Protein AF-A0A8S3GLI7-F1 (afdb_monomer_lite)

Radius of gyration: 15.58 Å; chains: 1; bounding box: 38×29×39 Å

Secondary structure (DSSP, 8-state):
---PPPSSEEEEESS--TTTTEEEE-SHHHHHHHHHHHHHHT--EEEEEPP--S----EEEETTEEEE-

Sequence (69 aa):
MFISPQYPSIVKIGRTHQGLGKIKIKDSDDYHDLTSLISISKCYSTIEPYIHGQYDVYIQKIGNNYKAF

Structure (mmCIF, N/CA/C/O backbone):
data_AF-A0A8S3GLI7-F1
#
_entry.id   AF-A0A8S3GLI7-F1
#
loop_
_atom_site.group_PDB
_atom_site.id
_atom_site.type_symbol
_atom_site.label_atom_id
_atom_site.label_alt_id
_atom_site.label_comp_id
_atom_site.label_asym_id
_atom_site.label_entity_id
_atom_site.label_seq_id
_atom_site.pdbx_PDB_ins_code
_atom_site.Cartn_x
_atom_site.Cartn_y
_atom_site.Cartn_z
_atom_site.occupancy
_atom_site.B_iso_or_equiv
_atom_site.auth_seq_id
_atom_site.auth_comp_id
_atom_site.auth_asym_id
_atom_site.auth_atom_id
_atom_site.pdbx_PDB_model_num
ATOM 1 N N . MET A 1 1 ? 13.601 -20.135 -2.246 1.00 32.12 1 MET A N 1
ATOM 2 C CA . MET A 1 1 ? 12.433 -20.260 -3.142 1.00 32.12 1 MET A CA 1
ATOM 3 C C . MET A 1 1 ? 12.196 -18.888 -3.750 1.00 32.12 1 MET A C 1
ATOM 5 O O . MET A 1 1 ? 11.748 -17.995 -3.047 1.00 32.12 1 MET A O 1
ATOM 9 N N . PHE A 1 2 ? 12.648 -18.680 -4.987 1.00 37.09 2 PHE A N 1
ATOM 10 C CA . PHE A 1 2 ? 12.494 -17.411 -5.701 1.00 37.09 2 PHE A CA 1
ATOM 11 C C . PHE A 1 2 ? 11.062 -17.396 -6.248 1.00 37.09 2 PHE A C 1
ATOM 13 O O . PHE A 1 2 ? 10.766 -18.072 -7.228 1.00 37.09 2 PHE A O 1
ATOM 20 N N . ILE A 1 3 ? 10.141 -16.747 -5.540 1.00 52.12 3 ILE A N 1
ATOM 21 C CA . ILE A 1 3 ? 8.788 -16.525 -6.054 1.00 52.12 3 ILE A CA 1
ATOM 22 C C . ILE A 1 3 ? 8.952 -15.455 -7.132 1.00 52.12 3 ILE A C 1
ATOM 24 O O . ILE A 1 3 ? 9.269 -14.315 -6.796 1.00 52.12 3 ILE A O 1
ATOM 28 N N . SER A 1 4 ? 8.811 -15.805 -8.414 1.00 61.12 4 SER A N 1
ATOM 29 C CA . SER A 1 4 ? 8.702 -14.757 -9.430 1.00 61.12 4 SER A CA 1
ATOM 30 C C . SER A 1 4 ? 7.407 -13.989 -9.150 1.00 61.12 4 SER A C 1
ATOM 32 O O . SER A 1 4 ? 6.367 -14.628 -8.949 1.00 61.12 4 SER A O 1
ATOM 34 N N . PRO A 1 5 ? 7.430 -12.649 -9.091 1.00 69.19 5 PRO A N 1
ATOM 35 C CA . PRO A 1 5 ? 6.204 -11.8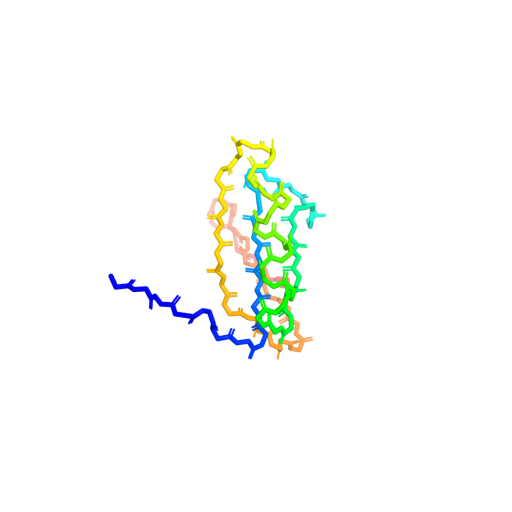91 -8.892 1.00 69.19 5 PRO A CA 1
ATOM 36 C C . PRO A 1 5 ? 5.227 -12.191 -10.037 1.00 69.19 5 PRO A C 1
ATOM 38 O O . PRO A 1 5 ? 5.613 -12.259 -11.203 1.00 69.19 5 PRO A O 1
ATOM 41 N N . GLN A 1 6 ? 3.958 -12.423 -9.698 1.00 85.38 6 GLN A N 1
ATOM 42 C CA . GLN A 1 6 ? 2.893 -12.482 -10.696 1.00 85.38 6 GLN A CA 1
ATOM 43 C C . GLN A 1 6 ? 2.545 -11.056 -11.104 1.00 85.38 6 GLN A C 1
ATOM 45 O O . GLN A 1 6 ? 2.323 -10.197 -10.251 1.00 85.38 6 GLN A O 1
ATOM 50 N N . TYR A 1 7 ? 2.510 -10.795 -12.403 1.00 92.00 7 TYR A N 1
ATOM 51 C CA . TYR A 1 7 ? 2.231 -9.463 -12.915 1.00 92.00 7 TYR A CA 1
ATOM 52 C C . TYR A 1 7 ? 0.746 -9.287 -13.266 1.00 92.00 7 TYR A C 1
ATOM 54 O O . TYR A 1 7 ? 0.124 -10.231 -13.758 1.00 92.00 7 TYR A O 1
ATOM 62 N N . PRO A 1 8 ? 0.172 -8.085 -13.067 1.00 95.19 8 PRO A N 1
ATOM 63 C CA . PRO A 1 8 ? 0.786 -6.920 -12.429 1.00 95.19 8 PRO A CA 1
ATOM 64 C C . PRO A 1 8 ? 0.904 -7.070 -10.900 1.00 95.19 8 PRO A C 1
ATOM 66 O O . PRO A 1 8 ? 0.099 -7.737 -10.253 1.00 95.19 8 PRO A O 1
ATOM 69 N N . SER A 1 9 ? 1.890 -6.395 -10.314 1.00 95.06 9 SER A N 1
ATOM 70 C CA . SER A 1 9 ? 2.158 -6.389 -8.867 1.00 95.06 9 SER A CA 1
ATOM 71 C C . SER A 1 9 ? 2.328 -4.957 -8.349 1.00 95.06 9 SER A C 1
ATOM 73 O O . SER A 1 9 ? 2.552 -4.029 -9.125 1.00 95.06 9 SER A O 1
ATOM 75 N N . ILE A 1 10 ? 2.215 -4.760 -7.036 1.00 96.12 10 ILE A N 1
ATOM 76 C CA . ILE A 1 10 ? 2.518 -3.507 -6.340 1.00 96.12 10 ILE A CA 1
ATOM 77 C C . ILE A 1 10 ? 3.783 -3.691 -5.503 1.00 96.12 10 ILE A C 1
ATOM 79 O O . ILE A 1 10 ? 3.851 -4.581 -4.657 1.00 96.12 10 ILE A O 1
ATOM 83 N N . VAL A 1 11 ? 4.764 -2.811 -5.702 1.00 95.25 11 VAL A N 1
ATOM 84 C CA . VAL A 1 11 ? 5.967 -2.713 -4.866 1.00 95.25 11 VAL A CA 1
ATOM 85 C C . VAL A 1 11 ? 5.802 -1.566 -3.877 1.00 95.25 11 VAL A C 1
ATOM 87 O O . VAL A 1 11 ? 5.416 -0.466 -4.272 1.00 95.25 11 VAL A O 1
ATOM 90 N N . LYS A 1 12 ? 6.104 -1.803 -2.597 1.00 95.62 12 LYS A N 1
ATOM 91 C CA . LYS A 1 12 ? 6.080 -0.794 -1.526 1.00 95.62 12 LYS A CA 1
ATOM 92 C C . LYS A 1 12 ? 7.481 -0.636 -0.942 1.00 95.62 12 LYS A C 1
ATOM 94 O O . LYS A 1 12 ? 8.055 -1.611 -0.466 1.00 95.62 12 LYS A O 1
ATOM 99 N N . ILE A 1 13 ? 8.027 0.577 -0.972 1.00 95.31 13 ILE A N 1
ATOM 100 C CA . ILE A 1 13 ? 9.407 0.870 -0.559 1.00 95.31 13 ILE A CA 1
ATOM 101 C C . ILE A 1 13 ? 9.412 1.554 0.810 1.00 95.31 13 ILE A C 1
ATOM 103 O O . ILE A 1 13 ? 8.806 2.611 0.991 1.00 95.31 13 ILE A O 1
ATOM 107 N N . GLY A 1 14 ? 10.141 0.972 1.764 1.00 94.25 14 GLY A N 1
ATOM 108 C CA . GLY A 1 14 ? 10.308 1.497 3.114 1.00 94.25 14 GLY A CA 1
ATOM 109 C C . GLY A 1 14 ? 8.984 1.692 3.859 1.00 94.25 14 GLY A C 1
ATOM 110 O O . GLY A 1 14 ? 8.013 0.961 3.662 1.00 94.25 14 GLY A O 1
ATOM 111 N N . ARG A 1 15 ? 8.948 2.699 4.740 1.00 94.44 15 ARG A N 1
ATOM 112 C CA . ARG A 1 15 ? 7.758 3.064 5.518 1.00 94.44 15 ARG A CA 1
ATOM 113 C C . ARG A 1 15 ? 7.237 4.428 5.090 1.00 94.44 15 ARG A C 1
ATOM 115 O O . ARG A 1 15 ? 7.739 5.459 5.527 1.00 94.44 15 ARG A O 1
ATOM 122 N N . THR A 1 16 ? 6.204 4.419 4.260 1.00 94.81 16 THR A N 1
ATOM 123 C CA . THR A 1 16 ? 5.645 5.622 3.639 1.00 94.81 16 THR A CA 1
ATOM 124 C C . THR A 1 16 ? 4.120 5.675 3.741 1.00 94.81 16 THR A C 1
ATOM 126 O O . THR A 1 16 ? 3.427 4.652 3.799 1.00 94.81 16 THR A O 1
ATOM 129 N N . HIS A 1 17 ? 3.570 6.887 3.687 1.00 96.00 17 HIS A N 1
ATOM 130 C CA . HIS A 1 17 ? 2.139 7.164 3.833 1.00 96.00 17 HIS A CA 1
ATOM 131 C C . HIS A 1 17 ? 1.550 7.775 2.549 1.00 96.00 17 HIS A C 1
ATOM 133 O O . HIS A 1 17 ? 2.295 8.173 1.660 1.00 96.00 17 HIS A O 1
ATOM 139 N N . GLN A 1 18 ? 0.215 7.797 2.433 1.00 95.06 18 GLN A N 1
ATOM 140 C CA . GLN A 1 18 ? -0.517 8.488 1.351 1.00 95.06 18 GLN A CA 1
ATOM 141 C C . GLN A 1 18 ? -0.070 8.109 -0.078 1.00 95.06 18 GLN A C 1
ATOM 143 O O . GLN A 1 18 ? 0.083 8.957 -0.946 1.00 95.06 18 GLN A O 1
ATOM 148 N N . GLY A 1 19 ? 0.189 6.821 -0.324 1.00 94.00 19 GLY A N 1
ATOM 149 C CA . GLY A 1 19 ? 0.588 6.337 -1.655 1.00 94.00 19 GLY A CA 1
ATOM 150 C C . GLY A 1 19 ? 2.066 6.522 -2.026 1.00 94.00 19 GLY A C 1
ATOM 151 O O . GLY A 1 19 ? 2.524 5.886 -2.969 1.00 94.00 19 GLY A O 1
ATOM 152 N N . LEU A 1 20 ? 2.850 7.291 -1.263 1.00 95.38 20 LEU A N 1
ATOM 153 C CA . LEU A 1 20 ?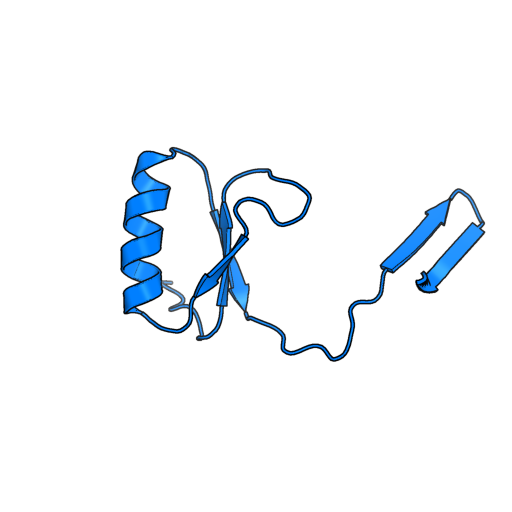 4.266 7.516 -1.570 1.00 95.38 20 LEU A CA 1
ATOM 154 C C . LEU A 1 20 ? 5.052 6.195 -1.606 1.00 95.38 20 LEU A C 1
ATOM 156 O O . LEU A 1 20 ? 4.842 5.332 -0.755 1.00 95.38 20 LEU A O 1
ATOM 160 N N . GLY A 1 21 ? 5.956 6.026 -2.574 1.00 93.06 21 GLY A N 1
ATOM 161 C CA . GLY A 1 21 ? 6.810 4.834 -2.682 1.00 93.06 21 GLY A CA 1
ATOM 162 C C . GLY A 1 21 ? 6.051 3.528 -2.943 1.00 93.06 21 GLY A C 1
ATOM 163 O O . GLY A 1 21 ? 6.582 2.457 -2.654 1.00 93.06 21 GLY A O 1
ATOM 164 N N . LYS A 1 22 ? 4.805 3.612 -3.429 1.00 96.00 22 LYS A N 1
ATOM 165 C CA . LYS A 1 22 ? 3.988 2.468 -3.850 1.00 96.00 22 LYS A CA 1
ATOM 166 C C . LYS A 1 22 ? 3.820 2.542 -5.360 1.00 96.00 22 LYS A C 1
ATOM 168 O O . LYS A 1 22 ? 3.300 3.532 -5.864 1.00 96.00 22 LYS A O 1
ATOM 173 N N . ILE A 1 23 ? 4.303 1.536 -6.079 1.00 96.38 23 ILE A N 1
ATOM 174 C CA . ILE A 1 23 ? 4.415 1.577 -7.542 1.00 96.38 23 ILE A CA 1
ATOM 175 C C . ILE A 1 23 ? 3.836 0.289 -8.121 1.00 96.38 23 ILE A C 1
ATOM 177 O O . ILE A 1 23 ? 4.121 -0.799 -7.622 1.00 96.38 23 ILE A O 1
ATOM 181 N N . LYS A 1 24 ? 3.020 0.414 -9.172 1.00 96.19 24 LYS A N 1
ATOM 182 C CA . LYS A 1 24 ? 2.509 -0.723 -9.942 1.00 96.19 24 LYS A CA 1
ATOM 183 C C . LYS A 1 24 ? 3.529 -1.122 -11.004 1.00 96.19 24 LYS A C 1
ATOM 185 O O . LYS A 1 24 ? 3.866 -0.294 -11.841 1.00 96.19 24 LYS A O 1
ATOM 190 N N . ILE A 1 25 ? 3.947 -2.382 -10.986 1.00 95.88 25 ILE A N 1
ATOM 191 C CA . ILE A 1 25 ? 4.807 -3.001 -12.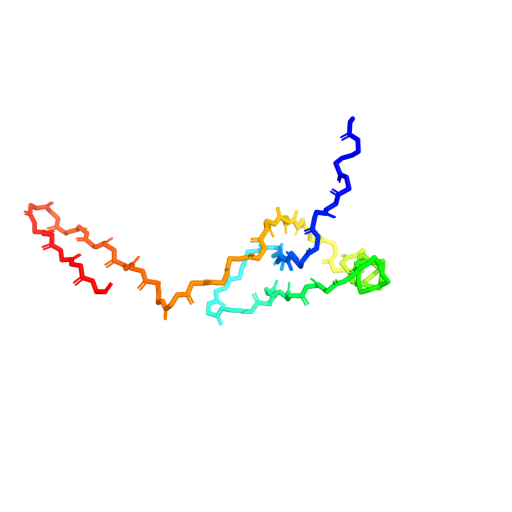001 1.00 95.88 25 ILE A CA 1
ATOM 192 C C . ILE A 1 25 ? 3.959 -3.877 -12.923 1.00 95.88 25 ILE A C 1
ATOM 194 O O . ILE A 1 25 ? 3.081 -4.611 -12.449 1.00 95.88 25 ILE A O 1
ATOM 198 N N . LYS A 1 26 ? 4.173 -3.765 -14.235 1.00 95.62 26 LYS A N 1
ATOM 199 C CA . LYS A 1 26 ? 3.358 -4.450 -15.249 1.00 95.62 26 LYS A CA 1
ATOM 200 C C . LYS A 1 26 ? 3.998 -5.729 -15.766 1.00 95.62 26 LYS A C 1
ATOM 202 O O . LYS A 1 26 ? 3.263 -6.622 -16.172 1.00 95.62 26 LYS A O 1
ATOM 207 N N . ASP A 1 27 ? 5.321 -5.806 -15.737 1.00 94.38 27 ASP A N 1
ATOM 208 C CA . ASP A 1 27 ? 6.106 -6.903 -16.290 1.00 94.38 27 ASP A CA 1
ATOM 209 C C . ASP A 1 27 ? 7.473 -7.038 -15.589 1.00 94.38 27 ASP A C 1
ATOM 211 O O . ASP A 1 27 ? 7.767 -6.371 -14.588 1.00 94.38 27 ASP A O 1
ATOM 215 N N . SER A 1 28 ? 8.289 -7.971 -16.086 1.00 92.31 28 SER A N 1
ATOM 216 C CA . SER A 1 28 ? 9.628 -8.249 -15.568 1.00 92.31 28 SER A CA 1
ATOM 217 C C . SER A 1 28 ? 10.611 -7.110 -15.757 1.00 92.31 28 SER A C 1
ATOM 219 O O . SER A 1 28 ? 11.475 -6.928 -14.901 1.00 92.31 28 SER A O 1
ATOM 221 N N . ASP A 1 29 ? 10.473 -6.335 -16.825 1.00 94.25 29 ASP A N 1
ATOM 222 C CA . ASP A 1 29 ? 11.421 -5.273 -17.144 1.00 94.25 29 ASP A CA 1
ATOM 223 C C . ASP A 1 29 ? 11.213 -4.098 -16.178 1.00 94.25 29 ASP A C 1
ATOM 225 O O . ASP A 1 29 ? 12.161 -3.691 -15.501 1.00 94.25 29 ASP A O 1
ATOM 229 N N . ASP A 1 30 ? 9.953 -3.696 -15.954 1.00 94.75 30 ASP A N 1
ATOM 230 C CA . ASP A 1 30 ? 9.563 -2.743 -14.902 1.00 94.75 30 ASP A CA 1
ATOM 231 C C . ASP A 1 30 ? 10.114 -3.162 -13.526 1.00 94.75 30 ASP A C 1
ATOM 233 O O . ASP A 1 30 ? 10.548 -2.338 -12.715 1.00 94.75 30 ASP A O 1
ATOM 237 N N . TYR A 1 31 ? 10.074 -4.466 -13.231 1.00 92.62 31 TYR A N 1
ATOM 238 C CA . TYR A 1 31 ? 10.555 -5.000 -11.963 1.00 92.62 31 TYR A CA 1
ATOM 239 C C . TYR A 1 31 ? 12.073 -4.873 -11.810 1.00 92.62 31 TYR A C 1
ATOM 241 O O . TYR A 1 31 ? 12.548 -4.477 -10.739 1.00 92.62 31 TYR A O 1
ATOM 249 N N . HIS A 1 32 ? 12.838 -5.202 -12.850 1.00 92.75 32 HIS A N 1
ATOM 250 C CA . HIS A 1 32 ? 14.295 -5.099 -12.828 1.00 92.75 32 HIS A CA 1
ATOM 251 C C . HIS A 1 32 ? 14.754 -3.644 -12.703 1.00 92.75 32 HIS A C 1
ATOM 253 O O . HIS A 1 32 ? 15.595 -3.344 -11.846 1.00 92.75 32 HIS A O 1
ATOM 259 N N . ASP A 1 33 ? 14.132 -2.735 -13.454 1.00 93.44 33 ASP A N 1
ATOM 260 C CA . ASP A 1 33 ? 14.414 -1.302 -13.385 1.00 93.44 33 ASP A CA 1
ATOM 261 C C . ASP A 1 33 ? 14.133 -0.751 -11.985 1.00 93.44 33 ASP A C 1
ATOM 263 O O . ASP A 1 33 ? 14.978 -0.093 -11.371 1.00 93.44 33 ASP A O 1
ATOM 267 N N . LEU A 1 34 ? 12.982 -1.090 -11.408 1.00 92.75 34 LEU A N 1
ATOM 268 C CA . LEU A 1 34 ? 12.602 -0.614 -10.083 1.00 92.75 34 LEU A CA 1
ATOM 269 C C . LEU A 1 34 ? 13.487 -1.212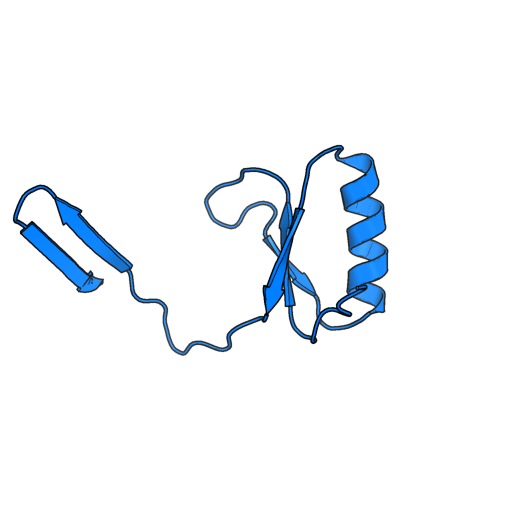 -8.979 1.00 92.75 34 LEU A C 1
ATOM 271 O O . LEU A 1 34 ? 13.853 -0.515 -8.030 1.00 92.75 34 LEU A O 1
ATOM 275 N N . THR A 1 35 ? 13.898 -2.473 -9.117 1.00 90.75 35 THR A N 1
ATOM 276 C CA . THR A 1 35 ? 14.837 -3.119 -8.186 1.00 90.75 35 THR A CA 1
ATOM 277 C C . THR A 1 35 ? 16.190 -2.405 -8.177 1.00 90.75 35 THR A C 1
ATOM 279 O O . THR A 1 35 ? 16.774 -2.202 -7.108 1.00 90.75 35 THR A O 1
ATOM 282 N N . SER A 1 36 ? 16.665 -1.953 -9.342 1.00 91.19 36 SER A N 1
ATOM 283 C CA . SER A 1 36 ? 17.893 -1.160 -9.438 1.00 91.19 36 SER A CA 1
ATOM 284 C C . SER A 1 36 ? 17.778 0.168 -8.673 1.00 91.19 36 SER A C 1
ATOM 286 O O . SER A 1 36 ? 18.686 0.521 -7.920 1.00 91.19 36 SER A O 1
ATOM 288 N N . LEU A 1 37 ? 16.629 0.850 -8.736 1.00 89.50 37 LEU A N 1
ATOM 289 C CA . LEU A 1 37 ? 16.383 2.090 -7.991 1.00 89.50 37 LEU A CA 1
ATOM 290 C C . LEU A 1 37 ? 16.281 1.857 -6.477 1.00 89.50 37 LEU A C 1
ATOM 292 O O . LEU A 1 37 ? 16.870 2.607 -5.695 1.00 89.50 37 LEU A O 1
ATOM 296 N N . ILE A 1 38 ? 15.586 0.797 -6.049 1.00 91.38 38 ILE A N 1
ATOM 297 C CA . ILE A 1 38 ? 15.489 0.421 -4.626 1.00 91.38 38 ILE A CA 1
ATOM 298 C C . ILE A 1 38 ? 16.876 0.151 -4.038 1.00 91.38 38 ILE A C 1
ATOM 300 O O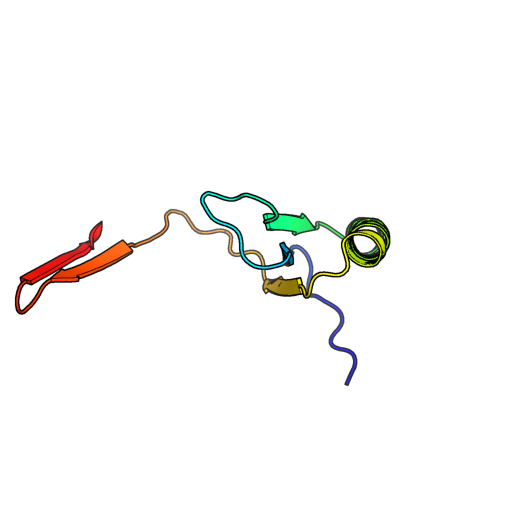 . ILE A 1 38 ? 17.140 0.509 -2.888 1.00 91.38 38 ILE A O 1
ATOM 304 N N . SER A 1 39 ? 17.786 -0.438 -4.820 1.00 89.88 39 SER A N 1
ATOM 305 C CA . SER A 1 39 ? 19.144 -0.736 -4.354 1.00 89.88 39 SER A CA 1
ATOM 306 C C . SER A 1 39 ? 19.901 0.521 -3.895 1.00 89.88 39 SER A C 1
ATOM 308 O O . SER A 1 39 ? 20.670 0.472 -2.933 1.00 89.88 39 SER A O 1
ATOM 310 N N . ILE A 1 40 ? 19.611 1.675 -4.507 1.00 92.25 40 ILE A N 1
ATOM 311 C CA . ILE A 1 40 ? 20.218 2.967 -4.167 1.00 92.25 40 ILE A CA 1
ATOM 312 C C . ILE A 1 40 ? 19.600 3.540 -2.887 1.00 92.25 40 ILE A C 1
ATOM 314 O O . ILE A 1 40 ? 20.295 4.163 -2.083 1.00 92.25 40 ILE A O 1
ATOM 318 N N . SER A 1 41 ? 18.303 3.313 -2.658 1.00 85.88 41 SER A N 1
ATOM 319 C CA . SER A 1 41 ? 17.567 3.930 -1.550 1.00 85.88 41 SER A CA 1
ATOM 320 C C . SER A 1 41 ? 17.879 3.321 -0.177 1.00 85.88 41 SER A C 1
ATOM 322 O O . SER A 1 41 ? 17.433 3.865 0.834 1.00 85.88 41 SER A O 1
ATOM 324 N N . LYS A 1 42 ? 18.615 2.197 -0.118 1.00 86.44 42 LYS A N 1
ATOM 325 C CA . LYS A 1 42 ? 19.011 1.477 1.115 1.00 86.44 42 LYS A CA 1
ATOM 326 C C . LYS A 1 42 ? 17.845 1.181 2.076 1.00 86.44 42 LYS A C 1
ATOM 328 O O . LYS A 1 42 ? 18.032 1.102 3.288 1.00 86.44 42 LYS A O 1
ATOM 333 N N . CYS A 1 43 ? 16.638 1.017 1.539 1.00 89.81 43 CYS A N 1
ATOM 334 C CA . CYS A 1 43 ? 15.430 0.690 2.295 1.00 89.81 43 CYS A CA 1
ATOM 335 C C . CYS A 1 43 ? 14.951 -0.716 1.929 1.00 89.81 43 CYS A C 1
ATOM 337 O O . CYS A 1 43 ? 15.190 -1.190 0.821 1.00 89.81 43 CYS A O 1
ATOM 339 N N . TYR A 1 44 ? 14.228 -1.371 2.838 1.00 93.00 44 TYR A N 1
ATOM 340 C CA . TYR A 1 44 ? 13.529 -2.610 2.498 1.00 93.00 44 TYR A CA 1
ATOM 341 C C . TYR A 1 44 ? 12.365 -2.333 1.537 1.00 93.00 44 TYR A C 1
ATOM 343 O O . TYR A 1 44 ? 11.872 -1.206 1.443 1.00 93.00 44 TYR A O 1
ATOM 351 N N . SER A 1 45 ? 11.892 -3.369 0.853 1.00 93.81 45 SER A N 1
ATOM 352 C CA . SER A 1 45 ? 1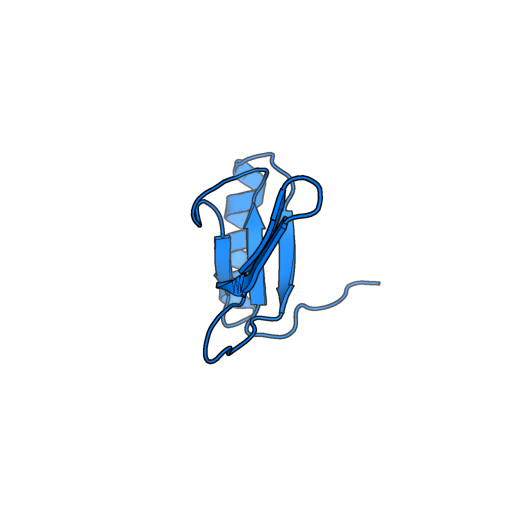0.678 -3.306 0.042 1.00 93.81 45 SER A CA 1
ATOM 353 C C . SER A 1 45 ? 9.842 -4.572 0.197 1.00 93.81 45 SER A C 1
ATOM 355 O O . SER A 1 45 ? 10.354 -5.619 0.596 1.00 93.81 45 SER A O 1
ATOM 357 N N . THR A 1 46 ? 8.547 -4.465 -0.090 1.00 94.25 46 THR A N 1
ATOM 358 C CA . THR A 1 46 ? 7.621 -5.599 -0.166 1.00 94.25 46 THR A CA 1
ATOM 359 C C . THR A 1 46 ? 6.901 -5.608 -1.508 1.00 94.25 46 THR A C 1
ATOM 361 O O . THR A 1 46 ? 6.754 -4.565 -2.148 1.00 94.25 46 THR A O 1
ATOM 364 N N . ILE A 1 47 ? 6.463 -6.794 -1.936 1.00 93.81 47 ILE A N 1
ATOM 365 C CA . ILE A 1 47 ? 5.738 -7.007 -3.191 1.00 93.81 47 ILE A CA 1
ATOM 366 C C . ILE A 1 47 ? 4.437 -7.738 -2.876 1.00 93.81 47 ILE A C 1
ATOM 368 O O . ILE A 1 47 ? 4.442 -8.715 -2.127 1.00 93.81 47 ILE A O 1
ATOM 372 N N . GLU A 1 48 ? 3.338 -7.274 -3.455 1.00 94.00 48 GLU A N 1
ATOM 373 C CA . GLU A 1 48 ? 2.024 -7.912 -3.371 1.00 94.00 48 GLU A CA 1
ATOM 374 C C . GLU A 1 48 ? 1.332 -7.905 -4.745 1.00 94.00 48 GLU A C 1
ATOM 376 O O . GLU A 1 48 ? 1.609 -7.016 -5.553 1.00 94.00 48 GLU A O 1
ATOM 381 N N . PRO A 1 49 ? 0.433 -8.860 -5.039 1.00 94.31 49 PRO A N 1
ATOM 382 C CA . PRO A 1 49 ? -0.327 -8.854 -6.285 1.00 94.31 49 PRO A CA 1
ATOM 383 C C . PRO A 1 49 ? -1.156 -7.577 -6.437 1.00 94.31 49 PRO A C 1
ATOM 385 O O . PRO A 1 49 ? -1.738 -7.079 -5.471 1.00 94.31 49 PRO A O 1
ATOM 388 N N . TYR A 1 50 ? -1.262 -7.063 -7.661 1.00 95.12 50 TYR A N 1
ATOM 389 C CA . TYR A 1 50 ? -2.197 -5.982 -7.941 1.00 95.12 50 TYR A CA 1
ATOM 390 C C . TYR A 1 50 ? -3.632 -6.517 -7.937 1.00 95.12 50 TYR A C 1
ATOM 392 O O . TYR A 1 50 ? -3.969 -7.435 -8.683 1.00 95.12 50 TYR A O 1
ATOM 400 N N . ILE A 1 51 ? -4.493 -5.897 -7.131 1.00 94.88 51 ILE A N 1
ATOM 401 C CA . ILE A 1 51 ? -5.917 -6.221 -7.063 1.00 94.88 51 ILE A CA 1
ATOM 402 C C . ILE A 1 51 ? -6.687 -5.183 -7.879 1.00 94.88 51 ILE A C 1
ATOM 404 O O . ILE A 1 51 ? -6.635 -3.987 -7.594 1.00 94.88 51 ILE A O 1
ATOM 408 N N . HIS A 1 52 ? -7.427 -5.639 -8.890 1.00 94.81 52 HIS A N 1
ATOM 409 C CA . HIS A 1 52 ? -8.380 -4.798 -9.613 1.00 94.81 52 HIS A CA 1
ATOM 410 C C . HIS A 1 52 ? -9.706 -4.726 -8.838 1.00 94.81 52 HIS A C 1
ATOM 412 O O . HIS A 1 52 ? -10.675 -5.417 -9.159 1.00 94.81 52 HIS A O 1
ATOM 418 N N . GLY A 1 53 ? -9.711 -3.938 -7.762 1.00 91.81 53 GLY A N 1
ATOM 419 C CA . GLY A 1 53 ? -10.894 -3.690 -6.939 1.00 91.81 53 GLY A CA 1
ATOM 420 C C . GLY A 1 53 ? -11.824 -2.651 -7.567 1.00 91.81 53 GLY A C 1
ATOM 421 O O . GLY A 1 53 ? -11.361 -1.701 -8.192 1.00 91.81 53 GLY A O 1
ATOM 422 N N . GLN A 1 54 ? -13.139 -2.816 -7.388 1.00 96.94 54 GLN A N 1
ATOM 423 C CA . GLN A 1 54 ? -14.111 -1.769 -7.744 1.00 96.94 54 GLN A CA 1
ATOM 424 C C . GLN A 1 54 ? -14.015 -0.571 -6.787 1.00 96.94 54 GLN A C 1
ATOM 426 O O . GLN A 1 54 ? -14.184 0.572 -7.198 1.00 96.94 54 GLN A O 1
ATOM 431 N N . TYR A 1 55 ? -13.746 -0.854 -5.513 1.00 96.44 55 TYR A N 1
ATOM 432 C CA . TYR A 1 55 ? -13.520 0.103 -4.439 1.00 96.44 55 TYR A CA 1
ATOM 433 C C . TYR A 1 55 ? -12.791 -0.608 -3.292 1.00 96.44 55 TYR A C 1
ATOM 435 O O . TYR A 1 55 ? -12.826 -1.839 -3.192 1.00 96.44 55 TYR A O 1
ATOM 443 N N . ASP A 1 56 ? -12.159 0.176 -2.426 1.00 96.38 56 ASP A N 1
ATOM 444 C CA . ASP A 1 56 ? -11.586 -0.301 -1.170 1.00 96.38 56 ASP A CA 1
ATOM 445 C C . ASP A 1 56 ? -12.597 -0.087 -0.037 1.00 96.38 56 ASP A C 1
ATOM 447 O O . ASP A 1 56 ? -13.424 0.819 -0.108 1.00 96.38 56 ASP A O 1
ATOM 451 N N . VAL A 1 57 ? -12.527 -0.906 1.015 1.00 97.19 57 VAL A N 1
ATOM 452 C CA . VAL A 1 57 ? -13.366 -0.753 2.214 1.00 97.19 57 VAL A CA 1
ATOM 453 C C . VAL A 1 57 ? -12.480 -0.439 3.411 1.00 97.19 57 VAL A C 1
ATOM 455 O O . VAL A 1 57 ? -11.512 -1.153 3.685 1.00 97.19 57 VAL A O 1
ATOM 458 N N . TYR A 1 58 ? -12.832 0.600 4.161 1.00 97.38 58 TYR A N 1
ATOM 459 C CA . TYR A 1 58 ? -12.138 1.003 5.377 1.00 97.38 58 TYR A CA 1
ATOM 460 C C . TYR A 1 58 ? -13.034 0.805 6.602 1.00 97.38 58 TYR A C 1
ATOM 462 O O . TYR A 1 58 ? -14.013 1.520 6.813 1.00 97.38 58 TYR A O 1
ATOM 470 N N . ILE A 1 59 ? -12.678 -0.167 7.447 1.00 97.81 59 ILE A N 1
ATOM 471 C CA . ILE A 1 59 ? -13.388 -0.447 8.700 1.00 97.81 59 ILE A CA 1
ATOM 472 C C . ILE A 1 59 ? -12.640 0.210 9.861 1.00 97.81 59 ILE A C 1
ATOM 474 O O . ILE A 1 59 ? -11.479 -0.099 10.132 1.00 97.81 59 ILE A O 1
ATOM 478 N N . GLN A 1 60 ? -13.326 1.092 10.583 1.00 98.50 60 GLN A N 1
ATOM 479 C CA . GLN A 1 60 ? -12.808 1.811 11.740 1.00 98.50 60 GLN A CA 1
ATOM 480 C C . GLN A 1 60 ? -13.459 1.314 13.035 1.00 98.50 60 GLN A C 1
ATOM 482 O O . GLN A 1 60 ? -14.677 1.149 13.102 1.00 98.50 60 GLN A O 1
ATOM 487 N N . LYS A 1 61 ? -12.651 1.159 14.093 1.00 98.12 61 LYS A N 1
ATOM 488 C CA . LYS A 1 61 ? -13.101 0.893 15.467 1.00 98.12 61 LYS A CA 1
ATOM 489 C C . LYS A 1 61 ? -12.569 1.960 16.426 1.00 98.12 61 LYS A C 1
ATOM 491 O O . LYS A 1 61 ? -11.359 2.150 16.513 1.00 98.12 61 LYS A O 1
ATOM 496 N N . ILE A 1 62 ? -13.458 2.604 17.185 1.00 98.12 62 ILE A N 1
ATOM 497 C CA . ILE A 1 62 ? -13.118 3.534 18.276 1.00 98.12 62 ILE A CA 1
ATOM 498 C C . ILE A 1 62 ? -13.907 3.110 19.520 1.00 98.12 62 ILE A C 1
ATOM 500 O O . ILE A 1 62 ? -15.117 3.320 19.609 1.00 98.12 62 ILE A O 1
ATOM 504 N N . GLY A 1 63 ? -13.231 2.465 20.474 1.00 97.88 63 GLY A N 1
ATOM 505 C CA . GLY A 1 63 ? -13.890 1.836 21.623 1.00 97.88 63 GLY A CA 1
ATOM 506 C C . GLY A 1 63 ? -14.880 0.753 21.175 1.00 97.88 63 GLY A C 1
ATOM 507 O O . GLY A 1 63 ? -14.490 -0.204 20.505 1.00 97.88 63 GLY A O 1
ATOM 508 N N . ASN A 1 64 ? -16.160 0.935 21.515 1.00 97.69 64 ASN A N 1
ATOM 509 C CA . ASN A 1 64 ? -17.262 0.053 21.104 1.00 97.69 64 ASN A CA 1
ATOM 510 C C . ASN A 1 64 ? -18.001 0.544 19.843 1.00 97.69 64 ASN A C 1
ATOM 512 O O . ASN A 1 64 ? -19.008 -0.047 19.462 1.00 97.69 64 ASN A O 1
ATOM 516 N N . ASN A 1 65 ? -17.533 1.620 19.201 1.00 97.81 65 ASN A N 1
ATOM 517 C CA . ASN A 1 65 ? -18.126 2.156 17.978 1.00 97.81 65 ASN A CA 1
ATOM 518 C C . ASN A 1 65 ? -17.399 1.616 16.736 1.00 97.81 65 ASN A C 1
ATOM 520 O O . ASN A 1 65 ? -16.166 1.645 16.688 1.00 97.81 65 ASN A O 1
ATOM 524 N N . TYR A 1 66 ? -18.165 1.161 15.742 1.00 98.38 66 TYR A N 1
ATOM 525 C CA . TYR A 1 66 ? -17.669 0.620 14.476 1.00 98.38 66 TYR A CA 1
ATOM 526 C C . TYR A 1 66 ? -18.293 1.380 13.304 1.00 98.38 66 TYR A C 1
ATOM 528 O O . TYR A 1 66 ? -19.501 1.617 13.296 1.00 98.38 66 TYR A O 1
ATOM 536 N N . LYS A 1 67 ? -17.477 1.745 12.311 1.00 98.44 67 LYS A N 1
ATOM 537 C CA . LYS A 1 67 ? -17.914 2.387 11.061 1.00 98.44 67 LYS A CA 1
ATOM 538 C C . LYS A 1 67 ? -17.231 1.723 9.871 1.00 98.44 67 LYS A C 1
ATOM 540 O O . LYS A 1 67 ? -16.073 1.327 9.986 1.00 98.44 67 LYS A O 1
ATOM 545 N N . ALA A 1 68 ? -17.938 1.619 8.753 1.00 98.19 68 ALA A N 1
ATOM 546 C CA . ALA A 1 68 ? -17.391 1.182 7.474 1.00 98.19 68 ALA A CA 1
ATOM 547 C C . ALA A 1 68 ? -17.544 2.322 6.464 1.00 98.19 68 ALA A C 1
ATOM 549 O O . ALA A 1 68 ? -18.595 2.965 6.425 1.00 98.19 68 ALA A O 1
ATOM 550 N N . PHE A 1 69 ? -16.483 2.568 5.705 1.00 96.50 69 PHE A N 1
ATOM 551 C CA . PHE A 1 69 ? -16.401 3.550 4.632 1.00 96.50 69 PHE A CA 1
ATOM 552 C C . PHE A 1 69 ? -16.004 2.849 3.339 1.00 96.50 69 PHE A C 1
ATOM 554 O O . PHE A 1 69 ? -15.219 1.873 3.436 1.00 96.50 69 PHE A O 1
#

pLDDT: mean 91.23, std 12.36, range [32.12, 98.5]

Foldseek 3Di:
DPDDDDPFKWKAWADDDDCPRIDTDGDDVSVVVVVVVSVVVPTDMDMGYDDPDPDDKDWDDDPPDIDID

Organism: NCBI:txid392030

InterPro domains:
  IPR013815 ATP-grasp fold, subdomain 1 [G3DSA:3.30.1490.20] (1-50)
  IPR020898 Synapsin, ATP-binding domain [PF02750] (1-69)